Protein AF-A0A9X1TPC0-F1 (afdb_monomer_lite)

Secondary structure (DSSP, 8-state):
-----PPPSSS---STTSHHHHHHHHHHHTSS-HHHHHHHHHHHHHH-S-HHHHHHHHHHHT-TT-TTS-HHHHHHHHHHHHHHHHHHS---HHHHHHHHTTTT-TTTHHHHHHHHHHHHHH-GGGGS------

Organism: Streptomyces muensis (NCBI:txid1077944)

Foldseek 3Di:
DDDDDDDDPDPDQPAAQDPSVLVVLLVQLLDPPPVSNLVSLVCNLPRHPDLVSNLVSLCLLLDPVNPRGDPVSSLVSLLSLLSSCQPVLADALVSLVSLVVCCPPPVNNVSSVVSVVSCCVRNVVSVDDPPDDD

Sequence (134 aa):
MASEYGTPPGGRAGPPGSPGWRDALTADVRGTDVARATRALLAFTYDEPEREATEELLSECLDPAGSAVDPQVRALAVTCVGHVARIHGEVGPDLVARVRGLLQDPVLGGRAEDALDDVASFAPHALEPKRGTD

InterPro domains:
  IPR049796 CdiI immunity protein-like [cd20694] (33-122)

Radius of gyration: 15.74 Å; chains: 1; bounding box: 38×51×42 Å

pLDDT: mean 88.26, std 17.73, range [35.38, 98.75]

Structure (mmCIF, N/CA/C/O backbone):
data_AF-A0A9X1TPC0-F1
#
_entry.id   AF-A0A9X1TPC0-F1
#
loop_
_atom_site.group_PDB
_atom_site.id
_atom_site.type_symbol
_atom_site.label_atom_id
_atom_site.label_alt_id
_atom_site.label_comp_id
_atom_site.label_asym_id
_atom_site.label_entity_id
_atom_site.label_seq_id
_atom_site.pdbx_PDB_ins_code
_atom_site.Cartn_x
_atom_site.Cartn_y
_atom_site.Cartn_z
_atom_site.occupancy
_atom_site.B_iso_or_equiv
_atom_site.auth_seq_id
_atom_site.auth_comp_id
_atom_site.auth_asym_id
_atom_site.auth_atom_id
_atom_site.pdbx_PDB_model_num
ATOM 1 N N . MET A 1 1 ? 19.780 -28.410 -11.315 1.00 38.16 1 MET A N 1
ATOM 2 C CA . MET A 1 1 ? 18.524 -28.050 -12.001 1.00 38.16 1 MET A CA 1
ATOM 3 C C . MET A 1 1 ? 18.068 -26.713 -11.448 1.00 38.16 1 MET A C 1
ATOM 5 O O . MET A 1 1 ? 17.499 -26.680 -10.368 1.00 38.16 1 MET A O 1
ATOM 9 N N . ALA A 1 2 ? 18.440 -25.621 -12.116 1.00 37.16 2 ALA A N 1
ATOM 10 C CA . ALA A 1 2 ? 17.973 -24.281 -11.777 1.00 37.16 2 ALA A CA 1
ATOM 11 C C . ALA A 1 2 ? 16.694 -24.010 -12.578 1.00 37.16 2 ALA A C 1
ATOM 13 O O . ALA A 1 2 ? 16.654 -24.289 -13.774 1.00 37.16 2 ALA A O 1
ATOM 14 N N . SER A 1 3 ? 15.659 -23.549 -11.882 1.00 38.38 3 SER A N 1
ATOM 15 C CA . SER A 1 3 ? 14.330 -23.267 -12.417 1.00 38.38 3 SER A CA 1
ATOM 16 C C . SER A 1 3 ? 14.385 -22.144 -13.452 1.00 38.38 3 SER A C 1
ATOM 18 O O . SER A 1 3 ? 14.856 -21.046 -13.156 1.00 38.38 3 SER A O 1
ATOM 20 N N . GLU A 1 4 ? 13.872 -22.422 -14.646 1.00 41.88 4 GLU A N 1
ATOM 21 C CA . GLU A 1 4 ? 13.664 -21.460 -15.724 1.00 41.88 4 GLU A CA 1
ATOM 22 C C . GLU A 1 4 ? 12.483 -20.536 -15.388 1.00 41.88 4 GLU A C 1
ATOM 24 O O . GLU A 1 4 ? 11.350 -20.768 -15.801 1.00 41.88 4 GLU A O 1
ATOM 29 N N . TYR A 1 5 ? 12.742 -19.469 -14.633 1.00 40.81 5 TYR A N 1
ATOM 30 C CA . TYR A 1 5 ? 11.889 -18.283 -14.662 1.00 40.81 5 TYR A CA 1
ATOM 31 C C . TYR A 1 5 ? 12.542 -17.266 -15.595 1.00 40.81 5 TYR A C 1
ATOM 33 O O . TYR A 1 5 ? 13.650 -16.790 -15.347 1.00 40.81 5 TYR A O 1
ATOM 41 N N . GLY A 1 6 ? 11.868 -17.015 -16.719 1.00 35.38 6 GLY A N 1
ATOM 42 C CA . GLY A 1 6 ? 12.331 -16.149 -17.794 1.00 35.38 6 GLY A CA 1
ATOM 43 C C . GLY A 1 6 ? 12.802 -14.784 -17.299 1.00 35.38 6 GLY A C 1
ATOM 44 O O . GLY A 1 6 ? 12.197 -14.160 -16.431 1.00 35.38 6 GLY A O 1
ATOM 45 N N . THR A 1 7 ? 13.905 -14.321 -17.878 1.00 45.00 7 THR A N 1
ATOM 46 C CA . THR A 1 7 ? 14.406 -12.958 -17.689 1.00 45.00 7 THR A CA 1
ATOM 47 C C . THR A 1 7 ? 13.395 -11.961 -18.273 1.00 45.00 7 THR A C 1
ATOM 49 O O . THR A 1 7 ? 13.049 -12.111 -19.447 1.00 45.00 7 THR A O 1
ATOM 52 N N . PRO A 1 8 ? 12.910 -10.955 -17.518 1.00 41.75 8 PRO A N 1
ATOM 53 C CA . PRO A 1 8 ? 12.043 -9.933 -18.086 1.00 41.75 8 PRO A CA 1
ATOM 54 C C . PRO A 1 8 ? 12.857 -8.956 -18.958 1.00 41.75 8 PRO A C 1
ATOM 56 O O . PRO A 1 8 ? 14.050 -8.748 -18.711 1.00 41.75 8 PRO A O 1
ATOM 59 N N . PRO A 1 9 ? 12.242 -8.342 -19.984 1.00 39.44 9 PRO A N 1
ATOM 60 C CA . PRO A 1 9 ? 12.890 -7.323 -20.793 1.00 39.44 9 PRO A CA 1
ATOM 61 C C . PRO A 1 9 ? 12.923 -6.005 -20.010 1.00 39.44 9 PRO A C 1
ATOM 63 O O . PRO A 1 9 ? 11.896 -5.383 -19.761 1.00 39.44 9 PRO A O 1
ATOM 66 N N . GLY A 1 10 ? 14.117 -5.586 -19.611 1.00 44.94 10 GLY A N 1
ATOM 67 C CA . GLY A 1 10 ? 14.355 -4.337 -18.891 1.00 44.94 10 GLY A CA 1
ATOM 68 C C . GLY A 1 10 ? 15.673 -4.461 -18.149 1.00 44.94 10 GLY A C 1
ATOM 69 O O . GLY A 1 10 ? 15.839 -5.386 -17.357 1.00 44.94 10 GLY A O 1
ATOM 70 N N . GLY A 1 11 ? 16.646 -3.606 -18.477 1.00 48.41 11 GLY A N 1
ATOM 71 C CA . GLY A 1 11 ? 17.977 -3.631 -17.868 1.00 48.41 11 GL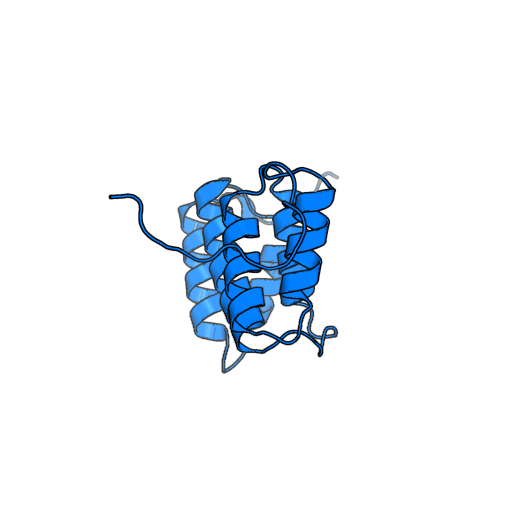Y A CA 1
ATOM 72 C C . GLY A 1 11 ? 17.862 -3.752 -16.354 1.00 48.41 11 GLY A C 1
ATOM 73 O O . GLY A 1 11 ? 16.998 -3.103 -15.774 1.00 48.41 11 GLY A O 1
ATOM 74 N N . ARG A 1 12 ? 18.673 -4.641 -15.760 1.00 56.12 12 ARG A N 1
ATOM 75 C CA . ARG A 1 12 ? 18.602 -5.016 -14.342 1.00 56.12 12 ARG A CA 1
ATOM 76 C C . ARG A 1 12 ? 18.338 -3.769 -13.505 1.00 56.12 12 ARG A C 1
ATOM 78 O O . ARG A 1 12 ? 19.246 -2.955 -13.335 1.00 56.12 12 ARG A O 1
ATOM 85 N N . ALA A 1 13 ? 17.102 -3.643 -13.017 1.00 63.91 13 ALA A N 1
ATOM 86 C CA . ALA A 1 13 ? 16.797 -2.799 -11.880 1.00 63.91 13 ALA A CA 1
ATOM 87 C C . ALA A 1 13 ? 17.924 -3.050 -10.871 1.00 63.91 13 ALA A C 1
ATOM 89 O O . ALA A 1 13 ? 18.324 -4.205 -10.676 1.00 63.91 13 ALA A O 1
ATOM 90 N N . GLY A 1 14 ? 18.540 -1.980 -10.370 1.00 77.06 14 GLY A N 1
ATOM 91 C CA . GLY A 1 14 ? 19.651 -2.097 -9.429 1.00 77.06 14 GLY A CA 1
ATOM 92 C C . GLY A 1 14 ? 19.245 -2.894 -8.178 1.00 77.06 14 GLY A C 1
ATOM 93 O O . GLY A 1 14 ? 18.142 -3.436 -8.105 1.00 77.06 14 GLY A O 1
ATOM 94 N N . PRO A 1 15 ? 20.108 -2.997 -7.157 1.00 90.50 15 PRO A N 1
ATOM 95 C CA . PRO A 1 15 ? 19.680 -3.620 -5.905 1.00 90.50 15 PRO A CA 1
ATOM 96 C C . PRO A 1 15 ? 18.417 -2.921 -5.350 1.00 90.50 15 PRO A C 1
ATOM 98 O O . PRO A 1 15 ? 18.213 -1.735 -5.652 1.00 90.50 15 PRO A O 1
ATOM 101 N N . PRO A 1 16 ? 17.584 -3.617 -4.552 1.00 92.69 16 PRO A N 1
ATOM 102 C CA . PRO A 1 16 ? 16.429 -3.004 -3.899 1.00 92.69 16 PRO A CA 1
ATOM 103 C C . PRO A 1 16 ? 16.792 -1.703 -3.172 1.00 92.69 16 PRO A C 1
ATOM 105 O O . PRO A 1 16 ? 17.895 -1.579 -2.633 1.00 92.69 16 PRO A O 1
ATOM 108 N N . GLY A 1 17 ? 15.908 -0.706 -3.237 1.00 90.62 17 GLY A N 1
ATOM 109 C CA . GLY A 1 17 ? 16.156 0.644 -2.716 1.00 90.62 17 GLY A CA 1
ATOM 110 C C . GLY A 1 17 ? 17.039 1.546 -3.589 1.00 90.62 17 GLY A C 1
ATOM 111 O O . GLY A 1 17 ? 17.151 2.741 -3.330 1.00 90.62 17 GLY A O 1
ATOM 112 N N . SER A 1 18 ? 17.672 1.034 -4.653 1.00 94.62 18 SER A N 1
ATOM 113 C CA . SER A 1 18 ? 18.410 1.909 -5.576 1.00 94.62 18 SER A CA 1
ATOM 114 C C . SER A 1 18 ? 17.461 2.750 -6.448 1.00 94.62 18 SER A C 1
ATOM 116 O O . SER A 1 18 ? 16.381 2.271 -6.799 1.00 94.62 18 SER A O 1
ATOM 118 N N . PRO A 1 19 ? 17.866 3.958 -6.896 1.00 94.06 19 PRO A N 1
ATOM 119 C CA . PRO A 1 19 ? 17.015 4.807 -7.736 1.00 94.06 19 PRO A CA 1
ATOM 120 C C . PRO A 1 19 ? 16.501 4.094 -8.993 1.00 94.06 19 PRO A C 1
ATOM 122 O O . PRO A 1 19 ? 15.304 4.061 -9.239 1.00 94.06 19 PRO A O 1
ATOM 125 N N . GLY A 1 20 ? 17.382 3.403 -9.727 1.00 93.50 20 GLY A N 1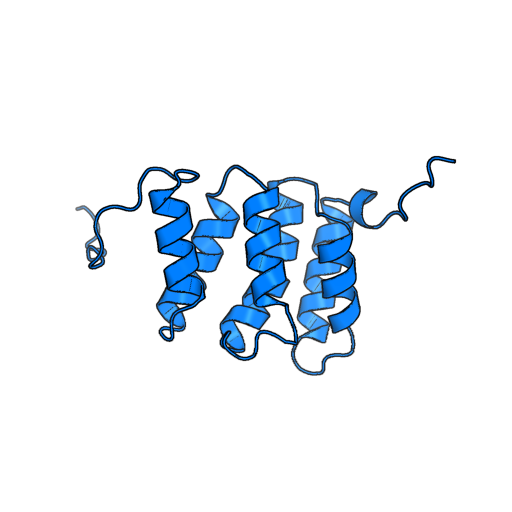
ATOM 126 C CA . GLY A 1 20 ? 16.979 2.666 -10.930 1.00 93.50 20 GLY A CA 1
ATOM 127 C C . GLY A 1 20 ? 16.043 1.484 -10.654 1.00 93.50 20 GLY A C 1
ATOM 128 O O . GLY A 1 20 ? 15.302 1.075 -11.543 1.00 93.50 20 GLY A O 1
ATOM 129 N N . TRP A 1 21 ? 16.063 0.929 -9.440 1.00 94.62 21 TRP A N 1
ATOM 130 C CA . TRP A 1 21 ? 15.104 -0.091 -9.022 1.00 94.62 21 TRP A CA 1
ATOM 131 C C . TRP A 1 21 ? 13.745 0.519 -8.676 1.00 94.62 21 TRP A C 1
ATOM 133 O O . TRP A 1 21 ? 12.730 0.048 -9.193 1.00 94.62 21 TRP A O 1
ATOM 143 N N . ARG A 1 22 ? 13.730 1.611 -7.897 1.00 95.44 22 ARG A N 1
ATOM 144 C CA . ARG A 1 22 ? 12.502 2.343 -7.545 1.00 95.44 22 ARG A CA 1
ATOM 145 C C . ARG A 1 22 ? 11.792 2.851 -8.795 1.00 95.44 22 ARG A C 1
ATOM 147 O O . ARG A 1 22 ? 10.595 2.614 -8.952 1.00 95.44 22 ARG A O 1
ATOM 154 N N . ASP A 1 23 ? 12.539 3.465 -9.711 1.00 95.75 23 ASP A N 1
ATOM 155 C CA . ASP A 1 23 ? 12.017 4.004 -10.968 1.00 95.75 23 ASP A CA 1
ATOM 156 C C . ASP A 1 23 ? 11.392 2.905 -11.834 1.00 95.75 23 ASP A C 1
ATOM 158 O O . ASP A 1 23 ? 10.290 3.074 -12.357 1.00 95.75 23 ASP A O 1
ATOM 162 N N . ALA A 1 24 ? 12.069 1.758 -11.958 1.00 95.31 24 ALA A N 1
ATOM 163 C CA . ALA A 1 24 ? 11.582 0.636 -12.753 1.00 95.31 24 ALA A CA 1
ATOM 164 C C . ALA A 1 24 ? 10.287 0.041 -12.181 1.00 95.31 24 ALA A C 1
ATOM 166 O O . ALA A 1 24 ? 9.327 -0.157 -12.922 1.00 95.31 24 ALA A O 1
ATOM 167 N N . LEU A 1 25 ? 10.232 -0.215 -10.871 1.00 96.38 25 LEU A N 1
ATOM 168 C CA . LEU A 1 25 ? 9.030 -0.771 -10.248 1.00 96.38 25 LEU A CA 1
ATOM 169 C C . LEU A 1 25 ? 7.873 0.227 -10.230 1.00 96.38 25 LEU A C 1
ATOM 171 O O . LEU A 1 25 ? 6.739 -0.152 -10.507 1.00 96.38 25 LEU A O 1
ATOM 175 N N . THR A 1 26 ? 8.148 1.506 -9.984 1.00 95.75 26 THR A N 1
ATOM 176 C CA . THR A 1 26 ? 7.124 2.558 -10.034 1.00 95.75 26 THR A CA 1
ATOM 177 C C . THR A 1 26 ? 6.543 2.693 -11.441 1.00 95.75 26 THR A C 1
ATOM 179 O O . THR A 1 26 ? 5.328 2.810 -11.607 1.00 95.75 26 THR A O 1
ATOM 182 N N . ALA A 1 27 ? 7.386 2.626 -12.477 1.00 94.69 27 ALA A N 1
ATOM 183 C CA . ALA A 1 27 ? 6.924 2.610 -13.862 1.00 94.69 27 ALA A CA 1
ATOM 184 C C . ALA A 1 27 ? 6.044 1.386 -14.163 1.00 94.69 27 ALA A C 1
ATOM 186 O O . ALA A 1 27 ? 5.051 1.508 -14.878 1.00 94.69 27 ALA A O 1
ATOM 187 N N . ASP A 1 28 ? 6.373 0.229 -13.587 1.00 95.69 28 ASP A N 1
ATOM 188 C CA . ASP A 1 28 ? 5.592 -0.997 -13.749 1.00 95.69 28 ASP A CA 1
ATOM 189 C C . ASP A 1 28 ? 4.237 -0.920 -13.042 1.00 95.69 28 ASP A C 1
ATOM 191 O O . ASP A 1 28 ? 3.235 -1.327 -13.627 1.00 95.69 28 ASP A O 1
ATOM 195 N N . VAL A 1 29 ? 4.181 -0.349 -11.833 1.00 95.88 29 VAL A N 1
ATOM 196 C CA . VAL A 1 29 ? 2.929 -0.107 -11.092 1.00 95.88 29 VAL A CA 1
ATOM 197 C C . VAL A 1 29 ? 2.001 0.846 -11.848 1.00 95.88 29 VAL A C 1
ATOM 199 O O . VAL A 1 29 ? 0.793 0.622 -11.885 1.00 95.88 29 VAL A O 1
ATOM 202 N N . ARG A 1 30 ? 2.560 1.871 -12.500 1.00 93.25 30 ARG A N 1
ATOM 203 C CA . ARG A 1 30 ? 1.821 2.838 -13.334 1.00 93.25 30 ARG A CA 1
ATOM 204 C C . ARG A 1 30 ? 1.487 2.313 -14.738 1.00 93.25 30 ARG A C 1
ATOM 206 O O . ARG A 1 30 ? 0.836 3.008 -15.519 1.00 93.25 30 ARG A O 1
ATOM 213 N N . GLY A 1 31 ? 1.981 1.129 -15.091 1.00 92.38 31 GLY A N 1
ATOM 214 C CA . GLY A 1 31 ? 1.779 0.515 -16.396 1.00 92.38 31 GLY A CA 1
ATOM 215 C C . GLY A 1 31 ? 0.375 -0.063 -16.581 1.00 92.38 31 GLY A C 1
ATOM 216 O O . GLY A 1 31 ? -0.414 -0.185 -15.651 1.00 92.38 31 GLY A O 1
ATOM 217 N N . THR A 1 32 ? 0.067 -0.470 -17.813 1.00 92.75 32 THR A N 1
ATOM 218 C CA . THR A 1 32 ? -1.229 -1.078 -18.168 1.00 92.75 32 THR A CA 1
ATOM 219 C C . THR A 1 32 ? -1.260 -2.603 -18.023 1.00 92.75 32 THR A C 1
ATOM 221 O O . THR A 1 32 ? -2.327 -3.208 -18.107 1.00 92.75 32 THR A O 1
ATOM 224 N N . ASP A 1 33 ? -0.108 -3.250 -17.816 1.00 96.06 33 ASP A N 1
ATOM 225 C CA . ASP A 1 33 ? -0.030 -4.690 -17.551 1.00 96.06 33 ASP A CA 1
ATOM 226 C C . ASP A 1 33 ? -0.265 -4.950 -16.061 1.00 96.06 33 ASP A C 1
ATOM 228 O O . ASP A 1 33 ? 0.645 -4.830 -15.240 1.00 96.06 33 ASP A O 1
ATOM 232 N N . VAL A 1 34 ? -1.494 -5.346 -15.726 1.00 96.06 34 VAL A N 1
ATOM 233 C CA . VAL A 1 34 ? -1.926 -5.620 -14.349 1.00 96.06 34 VAL A CA 1
ATOM 234 C C . VAL A 1 34 ? -1.035 -6.657 -13.666 1.00 96.06 34 VAL A C 1
ATOM 236 O O . VAL A 1 34 ? -0.651 -6.477 -12.515 1.00 96.06 34 VAL A O 1
ATOM 239 N N . ALA A 1 35 ? -0.641 -7.729 -14.361 1.00 96.81 35 ALA A N 1
ATOM 240 C CA . ALA A 1 35 ? 0.177 -8.777 -13.757 1.00 96.81 35 ALA A CA 1
ATOM 241 C C . ALA A 1 35 ? 1.591 -8.273 -13.444 1.00 96.81 35 ALA A C 1
ATOM 243 O O . ALA A 1 35 ? 2.206 -8.695 -12.460 1.00 96.81 35 ALA A O 1
ATOM 244 N N . ARG A 1 36 ? 2.130 -7.388 -14.285 1.00 96.62 36 ARG A N 1
ATOM 245 C CA . ARG A 1 36 ? 3.410 -6.728 -14.029 1.00 96.62 36 ARG A CA 1
ATOM 246 C C . ARG A 1 36 ? 3.295 -5.722 -12.883 1.00 96.62 36 ARG A C 1
ATOM 248 O O . ARG A 1 36 ? 4.110 -5.789 -11.967 1.00 96.62 36 ARG A O 1
ATOM 255 N N . ALA A 1 37 ? 2.251 -4.897 -12.876 1.00 97.25 37 ALA A N 1
ATOM 256 C CA . ALA A 1 37 ? 1.981 -3.914 -11.831 1.00 97.25 37 ALA A CA 1
ATOM 257 C C . ALA A 1 37 ? 1.806 -4.561 -10.446 1.00 97.25 37 ALA A C 1
ATOM 259 O O . ALA A 1 37 ? 2.445 -4.144 -9.486 1.00 97.25 37 ALA A O 1
ATOM 260 N N . THR A 1 38 ? 1.019 -5.637 -10.337 1.00 97.81 38 THR A N 1
ATOM 261 C CA . THR A 1 38 ? 0.833 -6.392 -9.084 1.00 97.81 38 THR A CA 1
ATOM 262 C C . THR A 1 38 ? 2.155 -6.950 -8.554 1.00 97.81 38 THR A C 1
ATOM 264 O O . THR A 1 38 ? 2.447 -6.818 -7.367 1.00 97.81 38 THR A O 1
ATOM 267 N N . ARG A 1 39 ? 2.984 -7.559 -9.417 1.00 98.06 39 ARG A N 1
ATOM 268 C CA . ARG A 1 39 ? 4.298 -8.080 -9.000 1.00 98.06 39 ARG A CA 1
ATOM 269 C C . ARG A 1 39 ? 5.239 -6.960 -8.573 1.00 98.06 39 ARG A C 1
ATOM 271 O O . ARG A 1 39 ? 5.948 -7.132 -7.589 1.00 98.06 39 ARG A O 1
ATOM 278 N N . ALA A 1 40 ? 5.232 -5.842 -9.295 1.00 97.56 40 ALA A N 1
ATOM 279 C CA . ALA A 1 40 ? 6.047 -4.685 -8.964 1.00 97.56 40 ALA A CA 1
ATOM 280 C C . ALA A 1 40 ? 5.639 -4.075 -7.621 1.00 97.56 40 ALA A C 1
ATOM 282 O O . ALA A 1 40 ? 6.510 -3.821 -6.802 1.00 97.56 40 ALA A O 1
ATOM 283 N N . LEU A 1 41 ? 4.338 -3.930 -7.350 1.00 98.38 41 LEU A N 1
ATOM 284 C CA . LEU A 1 41 ? 3.849 -3.402 -6.078 1.00 98.38 41 LEU A CA 1
ATOM 285 C C . LEU A 1 41 ? 4.214 -4.310 -4.894 1.00 98.38 41 LEU A C 1
ATOM 287 O O . LEU A 1 41 ? 4.627 -3.816 -3.847 1.00 98.38 41 LEU A O 1
ATOM 291 N N . LEU A 1 42 ? 4.114 -5.633 -5.064 1.00 98.44 42 LEU A N 1
ATOM 292 C CA . LEU A 1 42 ? 4.556 -6.598 -4.052 1.00 98.44 42 LEU A CA 1
ATOM 293 C C . LEU A 1 42 ? 6.069 -6.524 -3.826 1.00 98.44 42 LEU A C 1
ATOM 295 O O . LEU A 1 42 ? 6.495 -6.408 -2.683 1.00 98.44 42 LEU A O 1
ATOM 299 N N . ALA A 1 43 ? 6.872 -6.555 -4.894 1.00 97.50 43 ALA A N 1
ATOM 300 C CA . ALA A 1 43 ? 8.328 -6.438 -4.790 1.00 97.50 43 ALA A CA 1
ATOM 301 C C . ALA A 1 43 ? 8.734 -5.122 -4.114 1.00 97.50 43 ALA A C 1
ATOM 303 O O . ALA A 1 43 ? 9.574 -5.125 -3.223 1.00 97.50 43 ALA A O 1
ATOM 304 N N . PHE A 1 44 ? 8.075 -4.014 -4.466 1.00 97.50 44 PHE A N 1
ATOM 305 C CA . PHE A 1 44 ? 8.287 -2.731 -3.806 1.00 97.50 44 PHE A CA 1
ATOM 306 C C . PHE A 1 44 ? 7.980 -2.833 -2.308 1.00 97.50 44 PHE A C 1
ATOM 308 O O . PHE A 1 44 ? 8.826 -2.518 -1.486 1.00 97.50 44 PHE A O 1
ATOM 315 N N . THR A 1 45 ? 6.813 -3.372 -1.948 1.00 98.31 45 THR A N 1
ATOM 316 C CA . THR A 1 45 ? 6.376 -3.501 -0.547 1.00 98.31 45 THR A CA 1
ATOM 317 C C . THR A 1 45 ? 7.302 -4.378 0.302 1.00 98.31 45 THR A C 1
ATOM 319 O O . THR A 1 45 ? 7.480 -4.100 1.483 1.00 98.31 45 THR A O 1
ATOM 322 N N . TYR A 1 46 ? 7.861 -5.452 -0.263 1.00 97.94 46 TYR A N 1
ATOM 323 C CA . TYR A 1 46 ? 8.678 -6.411 0.489 1.00 97.94 46 TYR A CA 1
ATOM 324 C C . TYR A 1 46 ? 10.174 -6.093 0.502 1.00 97.94 46 TYR A C 1
ATOM 326 O O . TYR A 1 46 ? 10.843 -6.440 1.475 1.00 97.94 46 TYR A O 1
ATOM 334 N N . ASP A 1 47 ? 10.698 -5.477 -0.559 1.00 96.75 47 ASP A N 1
ATOM 335 C CA . ASP A 1 47 ? 12.142 -5.329 -0.753 1.00 96.75 47 ASP A CA 1
ATOM 336 C C . ASP A 1 47 ? 12.627 -3.871 -0.645 1.00 96.75 47 ASP A C 1
ATOM 338 O O . ASP A 1 47 ? 13.836 -3.648 -0.569 1.00 96.75 47 ASP A O 1
ATOM 342 N N . GLU A 1 48 ? 11.733 -2.872 -0.628 1.00 96.00 48 GLU A N 1
ATOM 343 C CA . GLU A 1 48 ? 12.113 -1.471 -0.408 1.00 96.00 48 GLU A CA 1
ATOM 344 C C . GLU A 1 48 ? 12.504 -1.237 1.065 1.00 96.00 48 GLU A C 1
ATOM 346 O O . GLU A 1 48 ? 11.658 -1.366 1.953 1.00 96.00 48 GLU A O 1
ATOM 351 N N . PRO A 1 49 ? 13.768 -0.871 1.361 1.00 94.12 49 PRO A N 1
ATOM 352 C CA . PRO A 1 49 ? 14.194 -0.614 2.735 1.00 94.12 49 PRO A CA 1
ATOM 353 C C . PRO A 1 49 ? 13.590 0.658 3.349 1.00 94.12 49 PRO A C 1
ATOM 355 O O . PRO A 1 49 ? 13.437 0.719 4.570 1.00 94.12 49 PRO A O 1
ATOM 358 N N . GLU A 1 50 ? 13.287 1.681 2.546 1.00 95.81 50 GLU A N 1
ATOM 359 C CA . GLU A 1 50 ? 12.732 2.949 3.028 1.00 95.81 50 GLU A CA 1
ATOM 360 C C . GLU A 1 50 ? 11.201 2.893 3.060 1.00 95.81 50 GLU A C 1
ATOM 362 O O . GLU A 1 50 ? 10.532 3.016 2.032 1.00 95.81 50 GLU A O 1
ATOM 367 N N . ARG A 1 51 ? 10.639 2.747 4.268 1.00 96.56 51 ARG A N 1
ATOM 368 C CA . ARG A 1 51 ? 9.188 2.683 4.509 1.00 96.56 51 ARG A CA 1
ATOM 369 C C . ARG A 1 51 ? 8.447 3.825 3.812 1.00 96.56 51 ARG A C 1
ATOM 371 O O . ARG A 1 51 ? 7.422 3.594 3.177 1.00 96.56 51 ARG A O 1
ATOM 378 N N . GLU A 1 52 ? 8.967 5.044 3.926 1.00 97.19 52 GLU A N 1
ATOM 379 C CA . GLU A 1 52 ? 8.361 6.256 3.377 1.00 97.19 52 GLU A CA 1
ATOM 380 C C . GLU A 1 52 ? 8.157 6.161 1.861 1.00 97.19 52 GLU A C 1
ATOM 382 O O . GLU A 1 52 ? 7.084 6.505 1.373 1.00 97.19 52 GLU A O 1
ATOM 387 N N . ALA A 1 53 ? 9.123 5.610 1.120 1.00 97.38 53 ALA A N 1
ATOM 388 C CA . ALA A 1 53 ? 8.989 5.422 -0.324 1.00 97.38 53 ALA A CA 1
ATOM 389 C C . ALA A 1 53 ? 7.858 4.434 -0.665 1.00 97.38 53 ALA A C 1
ATOM 391 O O . ALA A 1 53 ? 7.114 4.633 -1.629 1.00 97.38 53 ALA A O 1
ATOM 392 N N . THR A 1 54 ? 7.690 3.381 0.143 1.00 98.25 54 THR A N 1
ATOM 393 C CA . THR A 1 54 ? 6.583 2.424 -0.014 1.00 98.25 54 THR A CA 1
ATOM 394 C C . THR A 1 54 ? 5.246 3.092 0.274 1.00 98.25 54 THR A C 1
ATOM 396 O O . THR A 1 54 ? 4.301 2.945 -0.502 1.00 98.25 54 THR A O 1
ATOM 399 N N . GLU A 1 55 ? 5.154 3.869 1.351 1.00 98.31 55 GLU A N 1
ATOM 400 C CA . GLU A 1 55 ? 3.933 4.592 1.709 1.00 98.31 55 GLU A CA 1
ATOM 401 C C . GLU A 1 55 ? 3.535 5.645 0.668 1.00 98.31 55 GLU A C 1
ATOM 403 O O . GLU A 1 55 ? 2.341 5.815 0.403 1.00 98.31 55 GLU A O 1
ATOM 408 N N . GLU A 1 56 ? 4.502 6.325 0.050 1.00 97.38 56 GLU A N 1
ATOM 409 C CA . GLU A 1 56 ? 4.266 7.273 -1.042 1.00 97.38 56 GLU A CA 1
ATOM 410 C C . GLU A 1 56 ? 3.635 6.580 -2.257 1.00 97.38 56 GLU A C 1
ATOM 412 O O . GLU A 1 56 ? 2.587 7.018 -2.743 1.00 97.38 56 GLU A O 1
ATOM 417 N N . LEU A 1 57 ? 4.205 5.456 -2.704 1.00 97.31 57 LEU A N 1
ATOM 418 C CA . LEU A 1 57 ? 3.672 4.694 -3.836 1.00 97.31 57 LEU A CA 1
ATOM 419 C C . LEU A 1 57 ? 2.282 4.109 -3.538 1.00 97.31 57 LEU A C 1
ATOM 421 O O . LEU A 1 57 ? 1.393 4.136 -4.394 1.00 97.31 57 LEU A O 1
ATOM 425 N N . LEU A 1 58 ? 2.058 3.612 -2.318 1.00 98.00 58 LEU A N 1
ATOM 426 C CA . LEU A 1 58 ? 0.739 3.142 -1.886 1.00 98.00 58 LEU A CA 1
ATOM 427 C C . LEU A 1 58 ? -0.275 4.288 -1.835 1.00 98.00 58 LEU A C 1
ATOM 429 O O . LEU A 1 58 ? -1.413 4.120 -2.272 1.00 98.00 58 LEU A O 1
ATOM 433 N N . SER A 1 59 ? 0.132 5.462 -1.351 1.00 96.56 59 SER A N 1
ATOM 434 C CA . SER A 1 59 ? -0.721 6.652 -1.314 1.00 96.56 59 SER A CA 1
ATOM 435 C C . SER A 1 59 ? -1.144 7.090 -2.712 1.00 96.56 59 SER A C 1
ATOM 437 O O . SER A 1 59 ? -2.317 7.413 -2.904 1.00 96.56 59 SER A O 1
ATOM 439 N N . GLU A 1 60 ? -0.231 7.043 -3.686 1.00 95.12 60 GLU A N 1
ATOM 440 C CA . GLU A 1 60 ? -0.535 7.284 -5.099 1.00 95.12 60 GLU A CA 1
ATOM 441 C C . GLU A 1 60 ? -1.549 6.264 -5.636 1.00 95.12 60 GLU A C 1
ATOM 443 O O . GLU A 1 60 ? -2.562 6.648 -6.220 1.00 95.12 60 GLU A O 1
ATOM 448 N N . CYS A 1 61 ? -1.339 4.967 -5.379 1.00 96.00 61 CYS A N 1
ATOM 449 C CA . CYS A 1 61 ? -2.254 3.907 -5.820 1.00 96.00 61 CYS A CA 1
ATOM 450 C C . CYS A 1 61 ? -3.668 4.043 -5.234 1.00 96.00 61 CYS A C 1
ATOM 452 O O . CYS A 1 61 ? -4.645 3.581 -5.827 1.00 96.00 61 CYS A O 1
ATOM 454 N N . LEU A 1 62 ? -3.778 4.645 -4.049 1.00 95.50 62 LEU A N 1
ATOM 455 C CA . LEU A 1 62 ? -5.030 4.851 -3.330 1.00 95.50 62 LEU A CA 1
ATOM 456 C C . LEU A 1 62 ? -5.626 6.248 -3.554 1.00 95.50 62 LEU A C 1
ATOM 458 O O . LEU A 1 62 ? -6.641 6.573 -2.927 1.00 95.50 62 LEU A O 1
ATOM 462 N N . ASP A 1 63 ? -5.034 7.082 -4.410 1.00 90.88 63 ASP A N 1
ATOM 463 C CA . ASP A 1 63 ? -5.560 8.409 -4.713 1.00 90.88 63 ASP A CA 1
ATOM 464 C C . ASP A 1 63 ? -6.852 8.329 -5.548 1.00 90.88 63 ASP A C 1
ATOM 466 O O . ASP A 1 63 ? -6.814 7.853 -6.683 1.00 90.88 63 ASP A O 1
ATOM 470 N N . PRO A 1 64 ? -8.010 8.816 -5.048 1.00 78.62 64 PRO A N 1
ATOM 471 C CA . PRO A 1 64 ? -9.244 8.863 -5.830 1.00 78.62 64 PRO A CA 1
ATOM 472 C C . PRO A 1 64 ? -9.125 9.692 -7.114 1.00 78.62 64 PRO A C 1
ATOM 474 O O . PRO A 1 64 ? -9.870 9.448 -8.061 1.00 78.62 64 PRO A O 1
ATOM 477 N N . ALA A 1 65 ? -8.216 10.675 -7.151 1.00 80.31 65 ALA A N 1
ATOM 478 C CA . ALA A 1 65 ? -7.955 11.473 -8.348 1.00 80.31 65 ALA A CA 1
ATOM 479 C C . ALA A 1 65 ? -7.073 10.734 -9.375 1.00 80.31 65 ALA A C 1
ATOM 481 O O . ALA A 1 65 ? -7.085 11.073 -10.560 1.00 80.31 65 ALA A O 1
ATOM 482 N N . GLY A 1 66 ? -6.347 9.697 -8.947 1.00 66.00 66 GLY A N 1
ATOM 483 C CA . GLY A 1 66 ? -5.475 8.871 -9.775 1.00 66.00 66 GLY A CA 1
ATOM 484 C C . GLY A 1 66 ? -6.247 7.811 -10.561 1.00 66.00 66 GLY A C 1
ATOM 485 O O . GLY A 1 66 ? -6.039 6.618 -10.363 1.00 66.00 66 GLY A O 1
ATOM 486 N N . SER A 1 67 ? -7.132 8.212 -11.483 1.00 58.56 67 SER A N 1
ATOM 487 C CA . SER A 1 67 ? -7.999 7.282 -12.241 1.00 58.56 67 SER A CA 1
ATOM 488 C C . SER A 1 67 ? -7.264 6.340 -13.220 1.00 58.56 67 SER A C 1
ATOM 490 O O . SER A 1 67 ? -7.912 5.674 -14.028 1.00 58.56 67 SER A O 1
ATOM 492 N N . ALA A 1 68 ? -5.931 6.317 -13.200 1.00 77.06 68 ALA A N 1
ATOM 493 C CA . ALA A 1 68 ? -5.099 5.519 -14.096 1.00 77.06 68 ALA A CA 1
ATOM 494 C C . ALA A 1 68 ? -4.689 4.157 -13.508 1.00 77.06 68 ALA A C 1
ATOM 496 O O . ALA A 1 68 ? -4.255 3.290 -14.263 1.00 77.06 68 ALA A O 1
ATOM 497 N N . VAL A 1 69 ? -4.822 3.954 -12.191 1.00 87.94 69 VAL A N 1
ATOM 498 C CA . VAL A 1 69 ? -4.427 2.694 -11.545 1.00 87.94 69 VAL A CA 1
ATOM 499 C C . VAL A 1 69 ? -5.539 1.660 -11.687 1.00 87.94 69 VAL A C 1
ATOM 501 O O . VAL A 1 69 ? -6.697 1.918 -11.352 1.00 87.94 69 VAL A O 1
ATOM 504 N N . ASP A 1 70 ? -5.182 0.473 -12.181 1.00 93.19 70 ASP A N 1
ATOM 505 C CA . ASP A 1 70 ? -6.126 -0.631 -12.345 1.00 93.19 70 ASP A CA 1
ATOM 506 C C . ASP A 1 70 ? -6.792 -0.996 -10.999 1.00 93.19 70 ASP A C 1
ATOM 508 O O . ASP A 1 70 ? -6.102 -1.076 -9.973 1.00 93.19 70 ASP A O 1
ATOM 512 N N . PRO A 1 71 ? -8.113 -1.266 -10.962 1.00 92.75 71 PRO A N 1
ATOM 513 C CA . PRO A 1 71 ? -8.819 -1.602 -9.727 1.00 92.75 71 PRO A CA 1
ATOM 514 C C . PRO A 1 71 ? -8.210 -2.766 -8.932 1.00 92.75 71 PRO A C 1
ATOM 516 O O . PRO A 1 71 ? -8.288 -2.762 -7.703 1.00 92.75 71 PRO A O 1
ATOM 519 N N . GLN A 1 72 ? -7.588 -3.750 -9.592 1.00 94.94 72 GLN A N 1
ATOM 520 C CA . GLN A 1 72 ? -6.916 -4.862 -8.912 1.00 94.94 72 GLN A CA 1
ATOM 521 C C . GLN A 1 72 ? -5.634 -4.409 -8.211 1.00 94.94 72 GLN A C 1
ATOM 523 O O . GLN A 1 72 ? -5.362 -4.841 -7.092 1.00 94.94 72 GLN A O 1
ATOM 528 N N . VAL A 1 73 ? -4.869 -3.514 -8.839 1.00 96.88 73 VAL A N 1
ATOM 529 C CA . VAL A 1 73 ? -3.660 -2.925 -8.247 1.00 96.88 73 VAL A CA 1
ATOM 530 C C . VAL A 1 73 ? -4.042 -2.029 -7.072 1.00 96.88 73 VAL A C 1
ATOM 532 O O . VAL A 1 73 ? -3.445 -2.141 -6.006 1.00 96.88 73 VAL A O 1
ATOM 535 N N . ARG A 1 74 ? -5.104 -1.226 -7.212 1.00 96.06 74 ARG A N 1
ATOM 536 C CA . ARG A 1 74 ? -5.657 -0.420 -6.114 1.00 96.06 74 ARG A CA 1
ATOM 537 C C . ARG A 1 74 ? -6.108 -1.290 -4.937 1.00 96.06 74 ARG A C 1
ATOM 539 O O . ARG A 1 74 ? -5.809 -0.971 -3.791 1.00 96.06 74 ARG A O 1
ATOM 546 N N . ALA A 1 75 ? -6.794 -2.402 -5.202 1.00 97.06 75 ALA A N 1
ATOM 547 C CA . ALA A 1 75 ? -7.204 -3.339 -4.157 1.00 97.06 75 ALA A CA 1
ATOM 548 C C . ALA A 1 75 ? -6.004 -3.992 -3.457 1.00 97.06 75 ALA A C 1
ATOM 550 O O . ALA A 1 75 ? -6.012 -4.117 -2.233 1.00 97.06 75 ALA A O 1
ATOM 551 N N . LEU A 1 76 ? -4.967 -4.366 -4.213 1.00 98.44 76 LEU A N 1
ATOM 552 C CA . LEU A 1 76 ? -3.720 -4.870 -3.645 1.00 98.44 76 LEU A CA 1
ATOM 553 C C . LEU A 1 76 ? -3.017 -3.805 -2.795 1.00 98.44 76 LEU A C 1
ATOM 555 O O . LEU A 1 76 ? -2.515 -4.138 -1.728 1.00 98.44 76 LEU A O 1
ATOM 559 N N . ALA A 1 77 ? -3.010 -2.539 -3.218 1.00 98.25 77 ALA A N 1
ATOM 560 C CA . ALA A 1 77 ? -2.395 -1.459 -2.452 1.00 98.25 77 ALA A CA 1
ATOM 561 C C . ALA A 1 77 ? -2.991 -1.346 -1.041 1.00 98.25 77 ALA A C 1
ATOM 563 O O . ALA A 1 77 ? -2.239 -1.176 -0.087 1.00 98.25 77 ALA A O 1
ATOM 564 N N . VAL A 1 78 ? -4.309 -1.538 -0.879 1.00 98.50 78 VAL A N 1
ATOM 565 C CA . VAL A 1 78 ? -4.940 -1.599 0.454 1.00 98.50 78 VAL A CA 1
ATOM 566 C C . VAL A 1 78 ? -4.342 -2.735 1.290 1.00 98.50 78 VAL A C 1
ATOM 568 O O . VAL A 1 78 ? -3.927 -2.507 2.422 1.00 98.50 78 VAL A O 1
ATOM 571 N N . THR A 1 79 ? -4.228 -3.940 0.727 1.00 98.69 79 THR A N 1
ATOM 572 C CA . THR A 1 79 ? -3.604 -5.090 1.405 1.00 98.69 79 THR A CA 1
ATOM 573 C C . THR A 1 79 ? -2.135 -4.826 1.759 1.00 98.69 79 THR A C 1
ATOM 575 O O . THR A 1 79 ? -1.697 -5.159 2.861 1.00 98.69 79 THR A O 1
ATOM 578 N N . CYS A 1 80 ? -1.379 -4.179 0.870 1.00 98.75 80 CYS A N 1
ATOM 579 C CA . CYS A 1 80 ? 0.018 -3.833 1.113 1.00 98.75 80 CYS A CA 1
ATOM 580 C C . CYS A 1 80 ? 0.201 -2.859 2.286 1.00 98.75 80 CYS A C 1
ATOM 582 O O . CYS A 1 80 ? 1.242 -2.918 2.931 1.00 98.75 80 CYS A O 1
ATOM 584 N N . VAL A 1 81 ? -0.793 -2.034 2.644 1.00 98.69 81 VAL A N 1
ATOM 585 C CA . VAL A 1 81 ? -0.718 -1.218 3.875 1.00 98.69 81 VAL A CA 1
ATOM 586 C C . VAL A 1 81 ? -0.590 -2.105 5.119 1.00 98.69 81 VAL A C 1
ATOM 588 O O . VAL A 1 81 ? 0.232 -1.830 5.993 1.00 98.69 81 VAL A O 1
ATOM 591 N N . GLY A 1 82 ? -1.329 -3.218 5.178 1.00 98.38 82 GLY A N 1
ATOM 592 C CA . GLY A 1 82 ? -1.179 -4.202 6.254 1.00 98.38 82 GLY A CA 1
ATOM 593 C C . GLY A 1 82 ? 0.196 -4.884 6.247 1.00 98.38 82 GLY A C 1
ATOM 594 O O . GLY A 1 82 ? 0.772 -5.181 7.296 1.00 98.38 82 GLY A O 1
ATOM 595 N N . HIS A 1 83 ? 0.787 -5.084 5.065 1.00 98.56 83 HIS A N 1
ATOM 596 C CA . HIS A 1 83 ? 2.161 -5.583 4.947 1.00 98.56 83 HIS A CA 1
ATOM 597 C C . HIS A 1 83 ? 3.189 -4.567 5.446 1.00 98.56 83 HIS A C 1
ATOM 599 O O . HIS A 1 83 ? 4.084 -4.967 6.184 1.00 98.56 83 HIS A O 1
ATOM 605 N N . VAL A 1 84 ? 3.029 -3.276 5.140 1.00 98.44 84 VAL A N 1
ATOM 606 C CA . VAL A 1 84 ? 3.892 -2.213 5.676 1.00 98.44 84 VAL A CA 1
ATOM 607 C C . VAL A 1 84 ? 3.858 -2.220 7.204 1.00 98.44 84 VAL A C 1
ATOM 609 O O . VAL A 1 84 ? 4.918 -2.273 7.827 1.00 98.44 84 VAL A O 1
ATOM 612 N N . ALA A 1 85 ? 2.666 -2.298 7.806 1.00 98.19 85 ALA A N 1
ATOM 613 C CA . ALA A 1 85 ? 2.528 -2.414 9.258 1.00 98.19 85 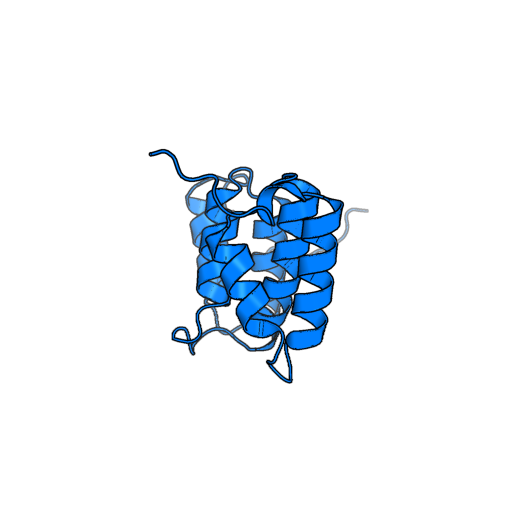ALA A CA 1
ATOM 614 C C . ALA A 1 85 ? 3.294 -3.622 9.817 1.00 98.19 85 ALA A C 1
ATOM 616 O O . ALA A 1 85 ? 4.027 -3.499 10.793 1.00 98.19 85 ALA A O 1
ATOM 617 N N . ARG A 1 86 ? 3.159 -4.793 9.183 1.00 98.19 86 ARG A N 1
ATOM 618 C CA . ARG A 1 86 ? 3.815 -6.037 9.612 1.00 98.19 86 ARG A CA 1
ATOM 619 C C . ARG A 1 86 ? 5.339 -6.011 9.447 1.00 98.19 86 ARG A C 1
ATOM 621 O O . ARG A 1 86 ? 6.037 -6.579 10.282 1.00 98.19 86 ARG A O 1
ATOM 628 N N . ILE A 1 87 ? 5.843 -5.412 8.369 1.00 98.00 87 ILE A N 1
ATOM 629 C CA . ILE A 1 87 ? 7.272 -5.390 8.020 1.00 98.00 87 ILE A CA 1
ATOM 630 C C . ILE A 1 87 ? 8.011 -4.327 8.832 1.00 98.00 87 ILE A C 1
ATOM 632 O O . ILE A 1 87 ? 9.056 -4.614 9.411 1.00 98.00 87 ILE A O 1
ATOM 636 N N . HIS A 1 88 ? 7.467 -3.111 8.886 1.00 96.62 88 HIS A N 1
ATOM 637 C CA . HIS A 1 88 ? 8.143 -1.962 9.487 1.00 96.62 88 HIS A CA 1
ATOM 638 C C . HIS A 1 88 ? 7.709 -1.698 10.932 1.00 96.62 88 HIS A C 1
ATOM 640 O O . HIS A 1 88 ? 8.383 -0.954 11.639 1.00 96.62 88 HIS A O 1
ATOM 646 N N . GLY A 1 89 ? 6.599 -2.291 11.385 1.00 97.31 89 GLY A N 1
ATOM 647 C CA . GLY A 1 89 ? 6.023 -2.015 12.702 1.00 97.31 89 GLY A CA 1
ATOM 648 C C . GLY A 1 89 ? 5.446 -0.605 12.830 1.00 97.31 89 GLY A C 1
ATOM 649 O O . GLY A 1 89 ? 5.099 -0.199 13.931 1.00 97.31 89 GLY A O 1
ATOM 650 N N . GLU A 1 90 ? 5.353 0.144 1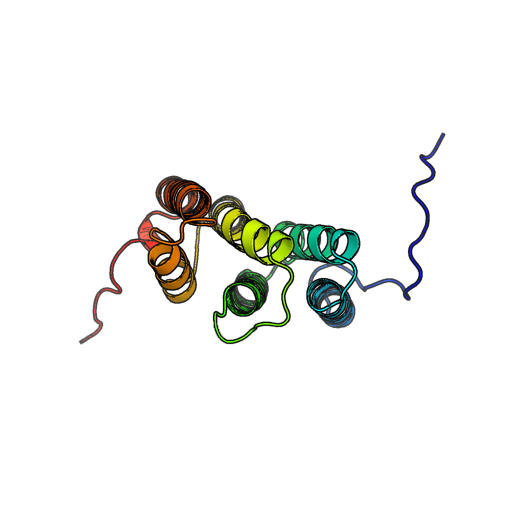1.731 1.00 97.00 90 GLU A N 1
ATOM 651 C CA . GLU A 1 90 ? 4.948 1.548 11.670 1.00 97.00 90 GLU A CA 1
ATOM 652 C C . GLU A 1 90 ? 4.199 1.797 10.355 1.00 97.00 90 GLU A C 1
ATOM 654 O O . GLU A 1 90 ? 4.498 1.158 9.346 1.00 97.00 90 GLU A O 1
ATOM 659 N N . VAL A 1 91 ? 3.229 2.715 10.374 1.00 97.50 91 VAL A N 1
ATOM 660 C CA . VAL A 1 91 ? 2.540 3.226 9.180 1.00 97.50 91 VAL A CA 1
ATOM 661 C C . VAL A 1 91 ? 2.262 4.713 9.371 1.00 97.50 91 VAL A C 1
ATOM 663 O O . VAL A 1 91 ? 1.776 5.125 10.428 1.00 97.50 91 VAL A O 1
ATOM 666 N N . GLY A 1 92 ? 2.516 5.524 8.348 1.00 96.25 92 GLY A N 1
ATOM 667 C CA . GLY A 1 92 ? 2.202 6.946 8.352 1.00 96.25 92 GLY A CA 1
ATOM 668 C C . GLY A 1 92 ? 0.706 7.240 8.583 1.00 96.25 92 GLY A C 1
ATOM 669 O O . GLY A 1 92 ? -0.167 6.581 8.005 1.00 96.25 92 GLY A O 1
ATOM 670 N N . PRO A 1 93 ? 0.366 8.268 9.386 1.00 95.06 93 PRO A N 1
ATOM 671 C CA . PRO A 1 93 ? -1.020 8.565 9.761 1.00 95.06 93 PRO A CA 1
ATOM 672 C C . PRO A 1 93 ? -1.903 8.958 8.569 1.00 95.06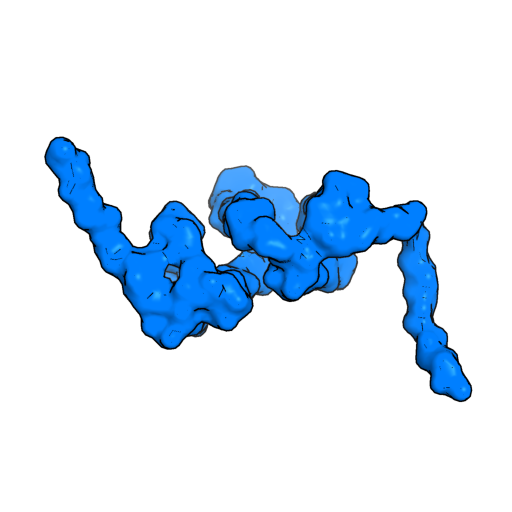 93 PRO A C 1
ATOM 674 O O . PRO A 1 93 ? -3.102 8.676 8.577 1.00 95.06 93 PRO A O 1
ATOM 677 N N . ASP A 1 94 ? -1.328 9.572 7.533 1.00 94.81 94 ASP A N 1
ATOM 678 C CA . ASP A 1 94 ? -2.068 9.973 6.333 1.00 94.81 94 ASP A CA 1
ATOM 679 C C . ASP A 1 94 ? -2.503 8.752 5.510 1.00 94.81 94 ASP A C 1
ATOM 681 O O . ASP A 1 94 ? -3.631 8.701 5.011 1.00 94.81 94 ASP A O 1
ATOM 685 N N . LEU A 1 95 ? -1.650 7.724 5.433 1.00 96.88 95 LEU A N 1
ATOM 686 C CA . LEU A 1 95 ? -1.974 6.463 4.772 1.00 96.88 95 LEU A CA 1
ATOM 687 C C . LEU A 1 95 ? -3.046 5.693 5.557 1.00 96.88 95 LEU A C 1
ATOM 689 O O . LEU A 1 95 ? -4.017 5.217 4.966 1.00 96.88 95 LEU A O 1
ATOM 693 N N . VAL A 1 96 ? -2.950 5.663 6.892 1.00 97.75 96 VAL A N 1
ATOM 694 C CA . VAL A 1 96 ? -4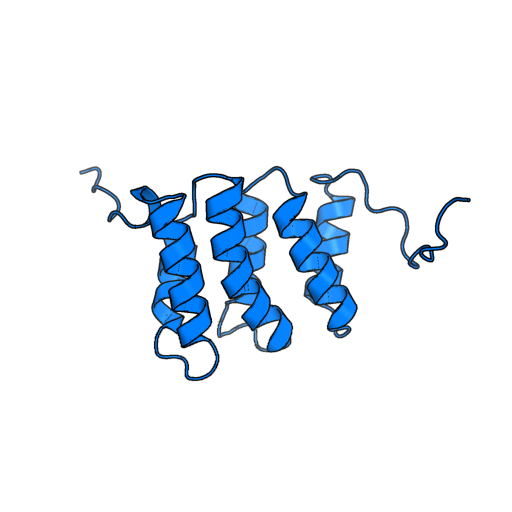.002 5.108 7.765 1.00 97.75 96 VAL A CA 1
ATOM 695 C C . VAL A 1 96 ? -5.334 5.838 7.560 1.00 97.75 96 VAL A C 1
ATOM 697 O O . VAL A 1 96 ? -6.378 5.198 7.422 1.00 97.75 96 VAL A O 1
ATOM 700 N N . ALA A 1 97 ? -5.327 7.174 7.515 1.00 96.00 97 ALA A N 1
ATOM 701 C CA . ALA A 1 97 ? -6.532 7.968 7.280 1.00 96.00 97 ALA A CA 1
ATOM 702 C C . ALA A 1 97 ? -7.155 7.672 5.908 1.00 96.00 97 ALA A C 1
ATOM 704 O O . ALA A 1 97 ? -8.378 7.552 5.797 1.00 96.00 97 ALA A O 1
ATOM 705 N N . ARG A 1 98 ? -6.323 7.486 4.878 1.00 95.62 98 ARG A N 1
ATOM 706 C CA . ARG A 1 98 ? -6.771 7.113 3.535 1.00 95.62 98 ARG A CA 1
ATOM 707 C C . ARG A 1 98 ? -7.443 5.741 3.523 1.00 95.62 98 ARG A C 1
ATOM 709 O O . ARG A 1 98 ? -8.535 5.630 2.976 1.00 95.62 98 ARG A O 1
ATOM 716 N N . VAL A 1 99 ? -6.860 4.734 4.180 1.00 97.69 99 VAL A N 1
ATOM 717 C CA . VAL A 1 99 ? -7.475 3.399 4.306 1.00 97.69 99 VAL A CA 1
ATOM 718 C C . VAL A 1 99 ? -8.784 3.457 5.096 1.00 97.69 99 VAL A C 1
ATOM 720 O O . VAL A 1 99 ? -9.780 2.888 4.657 1.00 97.69 99 VAL A O 1
ATOM 723 N N . ARG A 1 100 ? -8.850 4.219 6.198 1.00 97.50 100 ARG A N 1
ATOM 724 C CA . ARG A 1 100 ? -10.110 4.448 6.937 1.00 97.50 100 ARG A CA 1
ATOM 725 C C . ARG A 1 100 ? -11.202 5.048 6.051 1.00 97.50 100 ARG A C 1
ATOM 727 O O . ARG A 1 100 ? -12.363 4.661 6.164 1.00 97.50 100 ARG A O 1
ATOM 734 N N . GLY A 1 101 ? -10.838 5.954 5.144 1.00 96.44 101 GLY A N 1
ATOM 735 C CA . GLY A 1 101 ? -11.761 6.528 4.163 1.00 96.44 101 GLY A CA 1
ATOM 736 C C . GLY A 1 101 ? -12.387 5.501 3.209 1.00 96.44 101 GLY A C 1
ATOM 737 O O . GLY A 1 101 ? -13.432 5.780 2.627 1.00 96.44 101 GLY A O 1
ATOM 738 N N . LEU A 1 102 ? -11.795 4.309 3.074 1.00 96.75 102 LEU A N 1
ATOM 739 C CA . LEU A 1 102 ? -12.277 3.234 2.204 1.00 96.75 102 LEU A CA 1
ATOM 740 C C . LEU A 1 102 ? -13.231 2.257 2.899 1.00 96.75 102 LEU A C 1
ATOM 742 O O . LEU A 1 102 ? -13.782 1.397 2.224 1.00 96.75 102 LEU A O 1
ATOM 746 N N . LEU A 1 103 ? -13.479 2.384 4.207 1.00 97.94 103 LEU A N 1
ATOM 747 C CA . LEU A 1 103 ? -14.330 1.442 4.953 1.00 97.94 103 LEU A CA 1
ATOM 748 C C . LEU A 1 103 ? -15.753 1.313 4.386 1.00 97.94 103 LEU A C 1
ATOM 750 O O . LEU A 1 103 ? -16.374 0.266 4.506 1.00 97.94 103 LEU A O 1
ATOM 754 N N . GLN A 1 104 ? -16.275 2.377 3.772 1.00 96.75 104 GLN A N 1
ATOM 755 C CA . GLN A 1 104 ? -17.608 2.383 3.156 1.00 96.75 104 GLN A CA 1
ATOM 756 C C . GLN A 1 104 ? -17.571 2.140 1.637 1.00 96.75 104 GLN A C 1
ATOM 758 O O . GLN A 1 104 ? -18.614 2.177 0.984 1.00 96.75 104 GLN A O 1
ATOM 763 N N . ASP A 1 105 ? -16.390 1.913 1.052 1.00 95.44 105 ASP A N 1
ATOM 764 C CA . ASP A 1 105 ? -16.258 1.549 -0.359 1.00 95.44 105 ASP A CA 1
ATOM 765 C C . ASP A 1 105 ? -16.795 0.114 -0.550 1.00 95.44 105 ASP A C 1
ATOM 767 O O . ASP A 1 105 ? -16.308 -0.813 0.102 1.00 95.44 105 ASP A O 1
ATOM 771 N N . PRO A 1 106 ? -17.783 -0.118 -1.434 1.00 94.81 106 PRO A N 1
ATOM 772 C CA . PRO A 1 106 ? -18.412 -1.432 -1.587 1.00 94.81 106 PRO A CA 1
ATOM 773 C C . PRO A 1 106 ? -17.472 -2.509 -2.148 1.00 94.81 106 PRO A C 1
ATOM 775 O O . PRO A 1 106 ? -17.789 -3.695 -2.073 1.00 94.81 106 PRO A O 1
ATOM 778 N N . VAL A 1 107 ? -16.337 -2.120 -2.735 1.00 92.88 107 VAL A N 1
ATOM 779 C CA . VAL A 1 107 ? -15.342 -3.033 -3.312 1.00 92.88 107 VAL A CA 1
ATOM 780 C C . VAL A 1 107 ? -14.143 -3.200 -2.377 1.00 92.88 107 VAL A C 1
ATOM 782 O O . VAL A 1 107 ? -13.591 -4.298 -2.270 1.00 92.88 107 VAL A O 1
ATOM 785 N N . LEU A 1 108 ? -13.730 -2.122 -1.705 1.00 96.62 108 LEU A N 1
ATOM 786 C CA . LEU A 1 108 ? -12.508 -2.090 -0.897 1.00 96.62 108 LEU A CA 1
ATOM 787 C C . LEU A 1 108 ? -12.734 -2.174 0.614 1.00 96.62 108 LEU A C 1
ATOM 789 O O . LEU A 1 108 ? -11.771 -2.468 1.316 1.00 96.62 108 LEU A O 1
ATOM 793 N N . GLY A 1 109 ? -13.957 -1.980 1.112 1.00 97.81 109 GLY A N 1
ATOM 794 C CA . GLY A 1 109 ? -14.259 -1.892 2.545 1.00 97.81 109 GLY A CA 1
ATOM 795 C C . GLY A 1 109 ? -13.717 -3.063 3.360 1.00 97.81 109 GLY A C 1
ATOM 796 O O . GLY A 1 109 ? -12.942 -2.844 4.282 1.00 97.81 109 GLY A O 1
ATOM 797 N N . GLY A 1 110 ? -13.996 -4.304 2.945 1.00 98.31 110 GLY A N 1
ATOM 798 C CA . GLY A 1 110 ? -13.477 -5.487 3.649 1.00 98.31 110 GLY A CA 1
ATOM 799 C C . GLY A 1 110 ? -11.944 -5.580 3.651 1.00 98.31 110 GLY A C 1
ATOM 800 O O . GLY A 1 110 ? -11.347 -5.964 4.645 1.00 98.31 110 GLY A O 1
ATOM 801 N N . ARG A 1 111 ? -11.273 -5.139 2.577 1.00 98.31 111 ARG A N 1
ATOM 802 C CA . ARG A 1 111 ? -9.797 -5.084 2.550 1.00 98.31 111 ARG A CA 1
ATOM 803 C C . ARG A 1 111 ? -9.254 -3.970 3.434 1.00 98.31 111 ARG A C 1
ATOM 805 O O . ARG A 1 111 ? -8.161 -4.099 3.973 1.00 98.31 111 ARG A O 1
ATOM 812 N N . ALA A 1 112 ? -9.981 -2.861 3.532 1.00 98.56 112 ALA A N 1
ATOM 813 C CA . ALA A 1 112 ? -9.622 -1.763 4.411 1.00 98.56 112 ALA A CA 1
ATOM 814 C C . ALA A 1 112 ? -9.747 -2.179 5.881 1.00 98.56 112 ALA A C 1
ATOM 816 O O . ALA A 1 112 ? -8.873 -1.830 6.667 1.00 98.56 112 ALA A O 1
ATOM 817 N N . GLU A 1 113 ? -10.776 -2.957 6.231 1.00 98.62 113 GLU A N 1
ATOM 818 C CA . GLU A 1 113 ? -10.907 -3.598 7.546 1.00 98.62 113 GLU A CA 1
ATOM 819 C C . GLU A 1 113 ? -9.702 -4.505 7.829 1.00 98.62 113 GLU A C 1
ATOM 821 O O . GLU A 1 113 ? -8.986 -4.252 8.795 1.00 98.62 113 GLU A O 1
ATOM 826 N N . ASP A 1 114 ? -9.391 -5.449 6.932 1.00 98.62 114 ASP A N 1
ATOM 827 C CA . ASP A 1 114 ? -8.238 -6.354 7.081 1.00 98.62 114 ASP A CA 1
ATOM 828 C C . ASP A 1 114 ? -6.912 -5.588 7.265 1.00 98.62 114 ASP A C 1
ATOM 830 O O . ASP A 1 114 ? -6.087 -5.919 8.118 1.00 98.62 114 ASP A O 1
ATOM 834 N N . ALA A 1 115 ? -6.692 -4.537 6.469 1.00 98.56 115 ALA A N 1
ATOM 835 C CA . ALA A 1 115 ? -5.483 -3.725 6.556 1.00 98.56 115 ALA A CA 1
ATOM 836 C C . ALA A 1 115 ? -5.402 -2.944 7.877 1.00 98.56 115 ALA A C 1
ATOM 838 O O . ALA A 1 115 ? -4.319 -2.808 8.443 1.00 98.56 115 ALA A O 1
ATOM 839 N N . LEU A 1 116 ? -6.525 -2.431 8.385 1.00 98.69 116 LEU A N 1
ATOM 840 C CA . LEU A 1 116 ? -6.568 -1.733 9.671 1.00 98.69 116 LEU A CA 1
ATOM 841 C C . LEU A 1 116 ? -6.391 -2.690 10.852 1.00 98.69 116 LEU A C 1
ATOM 843 O O . LEU A 1 116 ? -5.756 -2.299 11.831 1.00 98.69 116 LEU A O 1
ATOM 847 N N . ASP A 1 117 ? -6.878 -3.925 10.751 1.00 98.56 117 ASP A N 1
ATOM 848 C CA . ASP A 1 117 ? -6.626 -4.980 11.736 1.00 98.56 117 ASP A CA 1
ATOM 849 C C . ASP A 1 117 ? -5.139 -5.370 11.772 1.00 98.56 117 ASP A C 1
ATOM 851 O O . ASP A 1 117 ? -4.557 -5.530 12.853 1.00 98.56 117 ASP A O 1
ATOM 855 N N . ASP A 1 118 ? -4.482 -5.433 10.609 1.00 98.62 118 ASP A N 1
ATOM 856 C CA . ASP A 1 118 ? -3.026 -5.575 10.514 1.00 98.62 118 ASP A CA 1
ATOM 857 C C . ASP A 1 118 ? -2.314 -4.382 11.189 1.00 98.62 118 ASP A C 1
ATOM 859 O O . ASP A 1 118 ? -1.429 -4.578 12.025 1.00 98.62 118 ASP A O 1
ATOM 863 N N . VAL A 1 119 ? -2.724 -3.139 10.905 1.00 98.50 119 VAL A N 1
ATOM 864 C CA . VAL A 1 119 ? -2.159 -1.940 11.558 1.00 98.50 119 VAL A CA 1
ATOM 865 C C . VAL A 1 119 ? -2.354 -1.991 13.075 1.00 98.50 119 VAL A C 1
ATOM 867 O O . VAL A 1 119 ? -1.409 -1.736 13.815 1.00 98.50 119 VAL A O 1
ATOM 870 N N . ALA A 1 120 ? -3.537 -2.363 13.565 1.00 98.06 120 ALA A N 1
ATOM 871 C CA . ALA A 1 120 ? -3.804 -2.493 14.996 1.00 98.06 120 ALA A CA 1
ATOM 872 C C . ALA A 1 120 ? -2.907 -3.546 15.663 1.00 98.06 120 ALA A C 1
ATOM 874 O O . ALA A 1 120 ? -2.476 -3.365 16.803 1.00 98.06 120 ALA A O 1
ATOM 875 N N . SER A 1 121 ? -2.611 -4.629 14.944 1.00 98.31 121 SER A N 1
ATOM 876 C CA . SER A 1 121 ? -1.821 -5.751 15.448 1.00 98.31 121 SER A CA 1
ATOM 877 C C . SER A 1 121 ? -0.318 -5.467 15.452 1.00 98.31 121 SER A C 1
ATOM 879 O O . SER A 1 121 ? 0.373 -5.861 16.392 1.00 98.31 121 SER A O 1
ATOM 881 N N . PHE A 1 122 ? 0.197 -4.797 14.416 1.00 98.19 122 PHE A N 1
ATOM 882 C CA . PHE A 1 122 ? 1.642 -4.647 14.196 1.00 98.19 122 PHE A CA 1
ATOM 883 C C . PHE A 1 122 ? 2.166 -3.220 14.395 1.00 98.19 122 PHE A C 1
ATOM 885 O O . PHE A 1 122 ? 3.334 -3.052 14.734 1.00 98.19 122 PHE A O 1
ATOM 892 N N . ALA A 1 123 ? 1.315 -2.204 14.249 1.00 97.06 123 ALA A N 1
ATOM 893 C CA . ALA A 1 123 ? 1.661 -0.787 14.370 1.00 97.06 123 ALA A CA 1
ATOM 894 C C . ALA A 1 123 ? 0.602 0.004 15.181 1.00 97.06 123 ALA A C 1
ATOM 896 O O . ALA A 1 123 ? 0.101 1.028 14.712 1.00 97.06 123 ALA A O 1
ATOM 897 N N . PRO A 1 124 ? 0.229 -0.416 16.410 1.00 94.25 124 PRO A N 1
ATOM 898 C CA . PRO A 1 124 ? -0.905 0.164 17.145 1.00 94.25 124 PRO A CA 1
ATOM 899 C C . PRO A 1 124 ? -0.777 1.672 17.411 1.00 94.25 124 PRO A C 1
ATOM 901 O O . PRO A 1 124 ? -1.782 2.378 17.479 1.00 94.25 124 PRO A O 1
ATOM 904 N N . HIS A 1 125 ? 0.450 2.190 17.512 1.00 92.12 125 HIS A N 1
ATOM 905 C CA . HIS A 1 125 ? 0.710 3.622 17.682 1.00 92.12 125 HIS A CA 1
ATOM 906 C C . HIS A 1 125 ? 0.302 4.458 16.457 1.00 92.12 125 HIS A C 1
ATOM 908 O O . HIS A 1 125 ? -0.013 5.634 16.609 1.00 92.12 125 HIS A O 1
ATOM 914 N N . ALA A 1 126 ? 0.244 3.863 15.260 1.00 90.69 126 ALA A N 1
ATOM 915 C CA . ALA A 1 126 ? -0.213 4.533 14.042 1.00 90.69 126 ALA A CA 1
ATOM 916 C C . ALA A 1 126 ? -1.720 4.850 14.070 1.00 90.69 126 ALA A C 1
ATOM 918 O O . ALA A 1 126 ? -2.205 5.686 13.305 1.00 90.69 126 ALA A O 1
ATOM 919 N N . LEU A 1 127 ? -2.481 4.192 14.954 1.00 86.94 127 LEU A N 1
ATOM 920 C CA . LEU A 1 127 ? -3.905 4.463 15.145 1.00 86.94 127 LEU A CA 1
ATOM 921 C C . LEU A 1 127 ? -4.167 5.584 16.154 1.00 86.94 127 LEU A C 1
ATOM 923 O O . LEU A 1 127 ? -5.287 6.106 16.170 1.00 86.94 127 LEU A O 1
ATOM 927 N N . GLU A 1 128 ? -3.172 5.948 16.970 1.00 83.62 128 GLU A N 1
ATOM 928 C CA . GLU A 1 128 ? -3.289 7.027 17.946 1.00 83.62 128 GLU A CA 1
ATOM 929 C C . GLU A 1 128 ? -3.382 8.386 17.231 1.00 83.62 128 GLU A C 1
ATOM 931 O O . GLU A 1 128 ? -2.668 8.638 16.256 1.00 83.62 128 GLU A O 1
ATOM 936 N N . PRO A 1 129 ? -4.240 9.310 17.696 1.00 68.06 129 PRO A N 1
ATOM 937 C CA . PRO A 1 129 ? -4.201 10.678 17.200 1.00 68.06 129 PRO A CA 1
ATOM 938 C C . PRO A 1 129 ? -2.820 11.282 17.491 1.00 68.06 129 PRO A C 1
ATOM 940 O O . PRO A 1 129 ? -2.284 11.081 18.584 1.00 68.06 129 PRO A O 1
ATOM 943 N N . LYS A 1 130 ? -2.259 12.052 16.541 1.00 58.56 130 LYS A N 1
ATOM 944 C CA . LYS A 1 130 ? -1.048 12.858 16.781 1.00 58.56 130 LYS A CA 1
ATOM 945 C C . LYS A 1 130 ? -1.267 13.641 18.075 1.00 58.56 130 LYS A C 1
ATOM 947 O O . LYS A 1 130 ? -2.096 14.550 18.105 1.00 58.56 130 LYS A O 1
ATOM 952 N N . ARG A 1 131 ? -0.560 13.269 19.150 1.00 58.00 131 ARG A N 1
ATOM 953 C CA . ARG A 1 131 ? -0.528 14.065 20.379 1.00 58.00 131 ARG A CA 1
ATOM 954 C C . ARG A 1 131 ? -0.039 15.446 19.962 1.00 58.00 131 ARG A C 1
ATOM 956 O O . ARG A 1 131 ? 1.080 15.563 19.470 1.00 58.00 131 ARG A O 1
ATOM 963 N N . GLY A 1 132 ? -0.918 16.443 20.057 1.00 52.00 132 GLY A N 1
ATOM 964 C CA . GLY A 1 132 ? -0.590 17.814 19.702 1.00 52.00 132 GLY A CA 1
ATOM 965 C C . GLY A 1 132 ? 0.648 18.243 20.476 1.00 52.00 132 GLY A C 1
ATOM 966 O O . GLY A 1 132 ? 0.674 18.164 21.702 1.00 52.00 132 GLY A O 1
ATOM 967 N N . THR A 1 133 ? 1.691 18.633 19.758 1.00 53.62 133 THR A N 1
ATOM 968 C CA . THR A 1 133 ? 2.680 19.554 20.303 1.00 53.62 133 THR A CA 1
ATOM 969 C C . THR A 1 133 ? 2.039 20.933 20.250 1.00 53.62 133 THR A C 1
ATOM 971 O O . THR A 1 133 ? 1.856 21.465 19.152 1.00 53.62 133 THR A O 1
ATOM 974 N N . ASP A 1 134 ? 1.625 21.423 21.422 1.00 46.53 134 ASP A N 1
ATOM 975 C CA . ASP A 1 134 ? 1.407 22.852 21.690 1.00 46.53 134 ASP A CA 1
ATOM 976 C C . ASP A 1 134 ? 2.662 23.675 21.349 1.00 46.53 134 ASP A C 1
ATOM 978 O O . ASP A 1 134 ? 3.790 23.147 21.532 1.00 46.53 134 ASP A O 1
#